Protein AF-A0A8J2Q399-F1 (afdb_monomer)

Nearest PDB structures (foldseek):
  3v4v-assembly2_D  TM=9.200E-01  e=7.175E-07  Homo sapiens
  4neh-assembly1_B  TM=8.770E-01  e=6.706E-07  Homo sapiens
  5e6u-assembly1_B  TM=8.979E-01  e=9.402E-07  Homo sapiens
  5e6s-assembly1_B  TM=8.731E-01  e=6.706E-07  Homo sapiens
  4nen-assembly1_B  TM=8.972E-01  e=4.157E-06  Homo sapiens

Sequence (86 aa):
KQSQDLAKKLKEVTSDVRFGFGSFVDKPVMPFASSAQIQMPTRDVVAPYSFKNHLKLTSDTVAFAREVQQAKNSSNLDEPEGSLDA

Foldseek 3Di:
DVLVVVLVVVVVVDVDAWDWDKDAFAPLDPPFADPCLQPDADPQEHRHDGMDGQGDTDPPSVSVVVSVVPDGHYHTDDDDGNVVSD

Solvent-accessible surface area (backbone atoms onl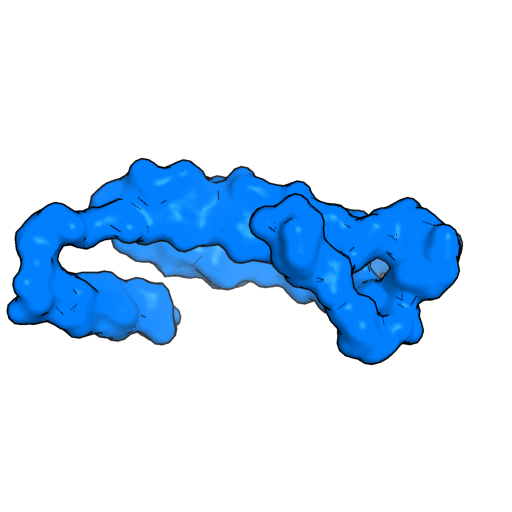y — not comparable to full-atom values): 5186 Å² total; per-residue (Å²): 112,70,60,58,55,52,54,54,56,49,54,76,77,38,89,86,61,65,50,61,42,68,53,64,42,18,52,75,40,77,84,42,24,51,71,60,47,64,75,56,51,54,101,72,34,48,48,43,39,38,61,46,80,79,36,71,76,32,71,55,63,64,60,51,43,48,54,64,68,66,59,69,52,63,66,61,68,56,90,79,63,42,62,86,78,89

Organism: NCBI:txid39272

InterPro domains:
  IPR002369 Integrin beta subunit, VWA domain [PF00362] (3-86)
  IPR015812 Integrin beta subunit [PTHR10082] (3-86)

Mean predicted aligned error: 6.9 Å

Secondary structure (DSSP, 8-state):
-HHHHHHHHHHTT-S---EEEEEE---SSTTTS-HHHHH---TTEEPP-SEEEEEEEES-HHHHHHHHHHPPEE--SSSS--GGG-

Structure (mmCIF, N/CA/C/O backbone):
data_AF-A0A8J2Q399-F1
#
_entry.id   AF-A0A8J2Q399-F1
#
loop_
_atom_site.group_PDB
_atom_site.id
_atom_site.type_symbol
_atom_site.label_atom_id
_atom_site.label_alt_id
_atom_site.label_comp_id
_atom_site.label_asym_id
_atom_site.label_entity_id
_atom_site.label_seq_id
_atom_site.pdbx_PDB_ins_code
_atom_site.Cartn_x
_atom_site.Cartn_y
_atom_site.Cartn_z
_atom_site.occupancy
_atom_site.B_iso_or_equiv
_atom_site.auth_seq_id
_atom_site.auth_comp_id
_atom_site.auth_asym_id
_atom_site.auth_atom_id
_atom_site.pdbx_PDB_model_num
ATOM 1 N N . LYS A 1 1 ? 2.975 1.823 12.427 1.00 61.00 1 LYS A N 1
ATOM 2 C CA . LYS A 1 1 ? 2.478 2.893 13.330 1.00 61.00 1 LYS A CA 1
ATOM 3 C C . LYS A 1 1 ? 1.214 3.546 12.759 1.00 61.00 1 LYS A C 1
ATOM 5 O O . LYS A 1 1 ? 0.153 3.300 13.304 1.00 61.00 1 LYS A O 1
ATOM 10 N N . GLN A 1 2 ? 1.281 4.214 11.599 1.00 76.94 2 GLN A N 1
ATOM 11 C CA . GLN A 1 2 ? 0.123 4.874 10.958 1.00 76.94 2 GLN A CA 1
ATOM 12 C C . GLN A 1 2 ? -1.101 3.959 10.725 1.00 76.94 2 GLN A C 1
ATOM 14 O O . GLN A 1 2 ? -2.227 4.367 10.994 1.00 76.94 2 GLN A O 1
ATOM 19 N N . SER A 1 3 ? -0.896 2.703 10.312 1.00 77.81 3 SER A N 1
ATOM 20 C CA . SER A 1 3 ? -1.976 1.724 10.082 1.00 77.81 3 SER A CA 1
ATOM 21 C C . SER A 1 3 ? -2.821 1.423 11.328 1.00 77.81 3 SER A C 1
ATOM 23 O O . SER A 1 3 ? -4.030 1.235 11.235 1.00 77.81 3 SER A O 1
ATOM 25 N N . GLN A 1 4 ? -2.191 1.393 12.506 1.00 79.81 4 GLN A N 1
ATOM 26 C CA . GLN A 1 4 ? -2.876 1.130 13.776 1.00 79.81 4 GLN A CA 1
ATOM 27 C C . GLN A 1 4 ? -3.634 2.367 14.267 1.00 79.81 4 GLN A C 1
ATOM 29 O O . GLN A 1 4 ? -4.749 2.242 14.771 1.00 79.81 4 GLN A O 1
ATOM 34 N N . ASP A 1 5 ? -3.063 3.556 14.063 1.00 85.50 5 ASP A N 1
ATOM 35 C CA . ASP A 1 5 ? -3.710 4.824 14.409 1.00 85.50 5 ASP A CA 1
ATOM 36 C C . ASP A 1 5 ? -4.973 5.056 13.561 1.00 85.50 5 ASP A C 1
ATOM 38 O O . ASP A 1 5 ? -6.007 5.465 14.091 1.00 85.50 5 ASP A O 1
ATOM 42 N N . LEU A 1 6 ? -4.925 4.722 12.264 1.00 85.19 6 LEU A N 1
ATOM 43 C CA . LEU A 1 6 ? -6.091 4.762 11.375 1.00 85.19 6 LEU A CA 1
ATOM 44 C C . LEU A 1 6 ? -7.195 3.812 11.854 1.00 85.19 6 LEU A C 1
ATOM 46 O O . LEU A 1 6 ? -8.357 4.207 11.952 1.00 85.19 6 LEU A O 1
ATOM 50 N N . ALA A 1 7 ? -6.827 2.577 12.207 1.00 83.69 7 ALA A N 1
ATOM 51 C CA . ALA A 1 7 ? -7.773 1.598 12.723 1.00 83.69 7 ALA A CA 1
ATOM 52 C C . ALA A 1 7 ? -8.439 2.036 14.025 1.00 83.69 7 ALA A C 1
ATOM 54 O O . ALA A 1 7 ? -9.638 1.825 14.201 1.00 83.69 7 ALA A O 1
ATOM 55 N N . LYS A 1 8 ? -7.683 2.676 14.918 1.00 86.25 8 LYS A N 1
ATOM 56 C CA . LYS A 1 8 ? -8.224 3.222 16.160 1.00 86.25 8 LYS A CA 1
ATOM 57 C C . LYS A 1 8 ? -9.234 4.341 15.888 1.00 86.25 8 LYS A C 1
ATOM 59 O O . LYS A 1 8 ? -10.341 4.268 16.404 1.00 86.25 8 LYS A O 1
ATOM 64 N N . LYS A 1 9 ? -8.890 5.311 15.033 1.00 89.94 9 LYS A N 1
ATOM 65 C CA . LYS A 1 9 ? -9.782 6.434 14.696 1.00 89.94 9 LYS A CA 1
ATOM 66 C C . LYS A 1 9 ? -11.070 5.993 14.003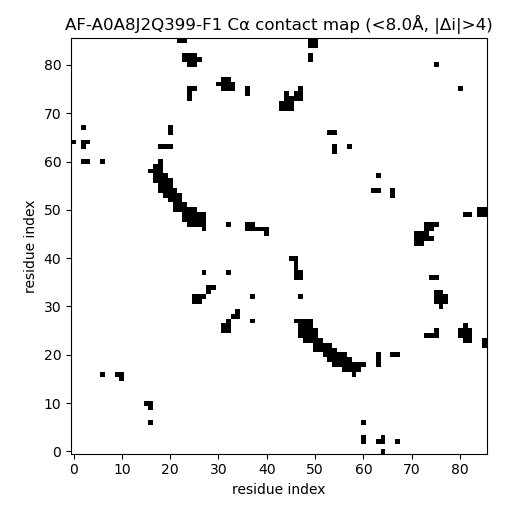 1.00 89.94 9 LYS A C 1
ATOM 68 O O . LYS A 1 9 ? -12.137 6.499 14.316 1.00 89.94 9 LYS A O 1
ATOM 73 N N . LEU A 1 10 ? -11.000 5.035 13.079 1.00 88.31 10 LEU A N 1
ATOM 74 C CA . LEU A 1 10 ? -12.199 4.565 12.375 1.00 88.31 10 LEU A CA 1
ATOM 75 C C . LEU A 1 10 ? -13.167 3.814 13.301 1.00 88.31 10 LEU A C 1
ATOM 77 O O . LEU A 1 10 ? -14.379 3.930 13.130 1.00 88.31 10 LEU A O 1
ATOM 81 N N . LYS A 1 11 ? -12.648 3.123 14.325 1.00 86.62 11 LYS A N 1
ATOM 82 C CA . LYS A 1 11 ? -13.470 2.468 15.357 1.00 86.62 11 LYS A CA 1
ATOM 83 C C . LYS A 1 11 ? -14.212 3.445 16.271 1.00 86.62 11 LYS A C 1
ATOM 85 O O . LYS A 1 11 ? -15.175 3.047 16.914 1.00 86.62 11 LYS A O 1
ATOM 90 N N . GLU A 1 12 ? -13.787 4.706 16.328 1.00 92.00 12 GLU A N 1
ATOM 91 C CA . GLU A 1 12 ? -14.519 5.766 17.036 1.00 92.00 12 GLU A CA 1
ATOM 92 C C . GLU A 1 12 ? -15.754 6.234 16.239 1.00 92.00 12 GLU A C 1
ATOM 94 O O . GLU A 1 12 ? -16.665 6.817 16.819 1.00 92.00 12 GLU A O 1
ATOM 99 N N . VAL A 1 13 ? -15.812 5.951 14.928 1.00 92.31 13 VAL A N 1
ATOM 100 C CA . VAL A 1 13 ? -16.905 6.360 14.024 1.00 92.31 13 VAL A CA 1
ATOM 101 C C . VAL A 1 13 ? -17.875 5.210 13.729 1.00 92.31 13 VAL A C 1
ATOM 103 O O . VAL A 1 13 ? -19.081 5.430 13.650 1.00 92.31 13 VAL A O 1
ATOM 106 N N . THR A 1 14 ? -17.375 3.982 13.556 1.00 90.31 14 THR A N 1
ATOM 107 C CA . THR A 1 14 ? -18.196 2.800 13.237 1.00 90.31 14 THR A CA 1
ATOM 108 C C . THR A 1 14 ? -17.620 1.522 13.851 1.00 90.31 14 THR A C 1
ATOM 110 O O . THR A 1 14 ? -16.412 1.389 14.037 1.00 90.31 14 THR A O 1
ATOM 113 N N . SER A 1 15 ? -18.490 0.554 14.146 1.00 87.12 15 SER A N 1
ATOM 114 C CA . SER A 1 15 ? -18.111 -0.772 14.645 1.00 87.12 15 SER A CA 1
ATOM 115 C C . SER A 1 15 ? -17.781 -1.785 13.538 1.00 87.12 15 SER A C 1
ATOM 117 O O . SER A 1 15 ? -17.074 -2.753 13.818 1.00 87.12 15 SER A O 1
ATOM 119 N N . ASP A 1 16 ? -18.231 -1.569 12.294 1.00 89.44 16 ASP A N 1
ATOM 120 C CA . ASP A 1 16 ? -17.850 -2.389 11.129 1.00 89.44 16 ASP A CA 1
ATOM 121 C C . ASP A 1 16 ? -16.734 -1.688 10.351 1.00 89.44 16 ASP A C 1
ATOM 123 O O . ASP A 1 16 ? -16.977 -0.839 9.492 1.00 89.44 16 ASP A O 1
ATOM 127 N N . VAL A 1 17 ? -15.491 -2.031 10.691 1.00 89.50 17 VAL A N 1
ATOM 128 C CA . VAL A 1 17 ? -14.294 -1.535 10.009 1.00 89.50 17 VAL A CA 1
ATOM 129 C C . VAL A 1 17 ? -13.559 -2.709 9.380 1.00 89.50 17 VAL A C 1
ATOM 131 O O . VAL A 1 17 ? -13.175 -3.661 10.064 1.00 89.50 17 VAL A O 1
ATOM 134 N N . ARG A 1 18 ? -13.312 -2.606 8.073 1.00 93.12 18 ARG A N 1
ATOM 135 C CA . ARG A 1 18 ? -12.517 -3.565 7.305 1.00 93.12 18 ARG A CA 1
ATOM 136 C C . ARG A 1 18 ? -11.431 -2.833 6.528 1.00 93.12 18 ARG A C 1
ATOM 138 O O . ARG A 1 18 ? -11.694 -1.809 5.906 1.00 93.12 18 ARG A O 1
ATOM 145 N N . PHE A 1 19 ? -10.223 -3.377 6.560 1.00 92.38 19 PHE A N 1
ATOM 146 C CA . PHE A 1 19 ? -9.047 -2.857 5.874 1.00 92.38 19 PHE A CA 1
ATOM 147 C C . PHE A 1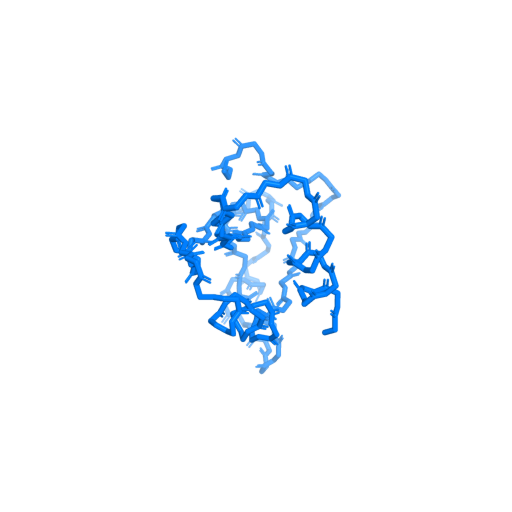 19 ? -8.656 -3.774 4.728 1.00 92.38 19 PHE A C 1
ATOM 149 O O . PHE A 1 19 ? -8.649 -4.993 4.877 1.00 92.38 19 PHE A O 1
ATOM 156 N N . GLY A 1 20 ? -8.313 -3.175 3.595 1.00 93.88 20 GLY A N 1
ATOM 157 C CA . GLY A 1 20 ? -7.664 -3.838 2.472 1.00 93.88 20 GLY A CA 1
ATOM 158 C C . GLY A 1 20 ? -6.371 -3.106 2.146 1.00 93.88 20 GLY A C 1
ATOM 159 O O . GLY A 1 20 ? -6.189 -1.954 2.545 1.00 93.88 20 GLY A O 1
ATOM 160 N N . PHE A 1 21 ? -5.466 -3.775 1.443 1.00 94.56 21 PHE A N 1
ATOM 161 C CA . PHE A 1 21 ? -4.211 -3.174 1.016 1.00 94.56 21 PHE A CA 1
ATOM 162 C C . PHE A 1 21 ? -3.872 -3.613 -0.403 1.00 94.56 21 PHE A C 1
ATOM 164 O O . PHE A 1 21 ? -3.789 -4.805 -0.701 1.00 94.56 21 PHE A O 1
ATOM 171 N N . GLY A 1 22 ? -3.665 -2.627 -1.267 1.00 93.12 22 GLY A N 1
ATOM 172 C CA . GLY A 1 22 ? -3.170 -2.803 -2.619 1.00 93.12 22 GLY A CA 1
ATOM 173 C C . GLY A 1 22 ? -2.125 -1.740 -2.922 1.00 93.12 22 GLY A C 1
ATOM 174 O O . GLY A 1 22 ? -2.084 -0.697 -2.268 1.00 93.12 22 GLY A O 1
ATOM 175 N N . SER A 1 23 ? -1.267 -2.022 -3.891 1.00 90.38 23 SER A N 1
ATOM 176 C CA . SER A 1 23 ? -0.292 -1.061 -4.396 1.00 90.38 23 SER A CA 1
ATOM 177 C C . SER A 1 23 ? -0.224 -1.123 -5.915 1.00 90.38 23 SER A C 1
ATOM 179 O O . SER A 1 23 ? -0.598 -2.127 -6.528 1.00 90.38 23 SER A O 1
ATOM 181 N N . PHE A 1 24 ? 0.277 -0.050 -6.506 1.00 89.00 24 PHE A N 1
ATOM 182 C CA . PHE A 1 24 ? 0.475 0.115 -7.939 1.00 89.00 24 PHE A CA 1
ATOM 183 C C . PHE A 1 24 ? 1.778 0.879 -8.179 1.00 89.00 24 PHE A C 1
ATOM 185 O O . PHE A 1 24 ? 2.348 1.439 -7.240 1.00 89.00 24 PHE A O 1
ATOM 192 N N . VAL A 1 25 ? 2.273 0.833 -9.414 1.00 84.12 25 VAL A N 1
ATOM 193 C CA . VAL A 1 25 ? 3.455 1.581 -9.858 1.00 84.12 25 VAL A CA 1
ATOM 194 C C . VAL A 1 25 ? 3.170 2.113 -11.261 1.00 84.12 25 VAL A C 1
ATOM 196 O O . VAL A 1 25 ? 2.652 3.209 -11.414 1.00 84.12 25 VAL A O 1
ATOM 199 N N . ASP A 1 26 ? 3.432 1.296 -12.281 1.00 82.38 26 ASP A N 1
ATOM 200 C CA . ASP A 1 26 ? 3.078 1.553 -13.672 1.00 82.38 26 ASP A CA 1
ATOM 201 C C . ASP A 1 26 ? 3.168 0.253 -14.485 1.00 82.38 26 ASP A C 1
ATOM 203 O O . ASP A 1 26 ? 3.596 -0.801 -13.990 1.00 82.38 26 ASP A O 1
ATOM 207 N N . LYS A 1 27 ? 2.775 0.306 -15.755 1.00 83.31 27 LYS A N 1
ATOM 208 C CA . LYS A 1 27 ? 2.874 -0.812 -16.687 1.00 83.31 27 LYS A CA 1
ATOM 209 C C . LYS A 1 27 ? 4.344 -1.215 -16.855 1.00 83.31 27 LYS A C 1
ATOM 211 O O . LYS A 1 27 ? 5.183 -0.369 -17.157 1.00 83.31 27 LYS A O 1
ATOM 216 N N . PRO A 1 28 ? 4.683 -2.513 -16.744 1.00 82.88 28 PRO A N 1
ATOM 217 C CA . PRO A 1 28 ? 6.055 -3.000 -16.895 1.00 82.88 28 PRO A CA 1
ATOM 218 C C . PRO A 1 28 ? 6.466 -3.102 -18.372 1.00 82.88 28 PRO A C 1
ATOM 220 O O . PRO A 1 28 ? 6.922 -4.145 -18.838 1.00 82.88 28 PRO A O 1
ATOM 223 N N . VAL A 1 29 ? 6.250 -2.034 -19.135 1.00 82.94 29 VAL A N 1
ATOM 224 C CA . VAL A 1 29 ? 6.559 -1.940 -20.561 1.00 82.94 29 VAL A CA 1
ATOM 225 C C . VAL A 1 29 ? 7.093 -0.549 -20.877 1.00 82.94 29 VAL A C 1
ATOM 227 O O . VAL A 1 29 ? 6.751 0.430 -20.217 1.00 82.94 29 VAL A O 1
ATOM 230 N N . MET A 1 30 ? 7.905 -0.451 -21.924 1.00 82.12 30 MET A N 1
ATOM 231 C CA . MET A 1 30 ? 8.297 0.846 -22.476 1.00 82.12 30 MET A CA 1
ATOM 232 C C . MET A 1 30 ? 7.051 1.618 -22.957 1.00 82.12 30 MET A C 1
ATOM 234 O O . MET A 1 30 ? 6.159 0.992 -23.538 1.00 82.12 30 MET A O 1
ATOM 238 N N . PRO A 1 31 ? 6.989 2.954 -22.786 1.00 84.62 31 PRO A N 1
ATOM 239 C CA . PRO A 1 31 ? 8.011 3.846 -22.215 1.00 84.62 31 PRO A CA 1
ATOM 240 C C . PRO A 1 31 ? 7.934 4.049 -20.684 1.00 84.62 31 PRO A C 1
ATOM 242 O O . PRO A 1 31 ? 8.768 4.770 -20.150 1.00 84.62 31 PRO A O 1
ATOM 245 N N . PHE A 1 32 ? 6.982 3.418 -19.992 1.00 79.94 32 PHE A N 1
ATOM 246 C CA . PHE A 1 32 ? 6.691 3.628 -18.560 1.00 79.94 32 PHE A CA 1
ATOM 247 C C . PHE A 1 32 ? 7.710 2.950 -17.620 1.00 79.94 32 PHE A C 1
ATOM 249 O O . PHE A 1 32 ? 7.953 3.373 -16.490 1.00 79.94 32 PHE A O 1
ATOM 256 N N . ALA A 1 33 ? 8.356 1.883 -18.098 1.00 80.81 33 ALA A N 1
ATOM 257 C CA . ALA A 1 33 ? 9.416 1.176 -17.388 1.00 80.81 33 ALA A CA 1
ATOM 258 C C . ALA A 1 33 ? 10.581 0.827 -18.322 1.00 80.81 33 ALA A C 1
ATOM 260 O O . ALA A 1 33 ? 10.383 0.331 -19.435 1.00 80.81 33 ALA A O 1
ATOM 261 N N . SER A 1 34 ? 11.813 1.023 -17.847 1.00 81.69 34 SER A N 1
ATOM 262 C CA . SER A 1 34 ? 13.015 0.619 -18.583 1.00 81.69 34 SER A CA 1
ATOM 263 C C . SER A 1 34 ? 13.254 -0.895 -18.518 1.00 81.69 34 SER A C 1
ATOM 265 O O . SER A 1 34 ? 12.928 -1.564 -17.534 1.00 81.69 34 SER A O 1
ATOM 267 N N . SER A 1 35 ? 13.917 -1.449 -19.538 1.00 79.31 35 SER A N 1
ATOM 268 C CA . SER A 1 35 ? 14.336 -2.860 -19.547 1.00 79.31 35 SER A CA 1
ATOM 269 C C . SER A 1 35 ? 15.227 -3.222 -18.352 1.00 79.31 35 SER A C 1
ATOM 271 O O . SER A 1 35 ? 15.125 -4.333 -17.836 1.00 79.31 35 SER A O 1
ATOM 273 N N . ALA A 1 36 ? 16.042 -2.279 -17.866 1.00 78.19 36 ALA A N 1
ATOM 274 C CA . ALA A 1 36 ? 16.871 -2.451 -16.676 1.00 78.19 36 ALA A CA 1
ATOM 275 C C . ALA A 1 36 ? 16.030 -2.596 -15.393 1.00 78.19 36 ALA A C 1
ATOM 277 O O . ALA A 1 36 ? 16.285 -3.504 -14.603 1.00 78.19 36 ALA A O 1
ATOM 278 N N . GLN A 1 37 ? 14.993 -1.766 -15.215 1.00 73.62 37 GLN A N 1
ATOM 279 C CA . GLN A 1 37 ? 14.059 -1.854 -14.078 1.00 73.62 37 GLN A CA 1
ATOM 280 C C . GLN A 1 37 ? 13.239 -3.153 -14.095 1.00 73.62 37 GLN A C 1
ATOM 282 O O . GLN A 1 37 ? 12.884 -3.674 -13.040 1.00 73.62 37 GLN A O 1
ATOM 287 N N . ILE A 1 38 ? 12.957 -3.695 -15.284 1.00 75.94 38 ILE A N 1
ATOM 288 C CA . ILE A 1 38 ? 12.235 -4.964 -15.446 1.00 75.94 38 ILE A CA 1
ATOM 289 C C . ILE A 1 38 ? 13.146 -6.167 -15.144 1.00 75.94 38 ILE A C 1
ATOM 291 O O . ILE A 1 38 ? 12.717 -7.112 -14.486 1.00 75.94 38 ILE A O 1
ATOM 295 N N . GLN A 1 39 ? 14.393 -6.155 -15.628 1.00 74.19 39 GLN A N 1
ATOM 296 C CA . GLN A 1 39 ? 15.284 -7.324 -15.594 1.00 74.19 39 GLN A CA 1
ATOM 297 C C . GLN A 1 39 ? 16.189 -7.395 -14.359 1.00 74.19 39 GLN A C 1
ATOM 299 O O . GLN A 1 39 ? 16.642 -8.484 -14.010 1.00 74.19 39 GLN A O 1
ATOM 304 N N . MET A 1 40 ? 16.469 -6.272 -13.690 1.00 65.06 40 MET A N 1
ATOM 305 C CA . MET A 1 40 ? 17.399 -6.222 -12.556 1.00 65.06 40 MET A CA 1
ATOM 306 C C . MET A 1 40 ? 16.803 -5.489 -11.348 1.00 65.06 40 MET A C 1
ATOM 308 O O . MET A 1 40 ? 17.303 -4.429 -10.961 1.00 65.06 40 MET A O 1
ATOM 312 N N . PRO A 1 41 ? 15.765 -6.049 -10.700 1.00 61.97 41 PRO A N 1
ATOM 313 C CA . PRO A 1 41 ? 15.385 -5.585 -9.373 1.00 61.97 41 PRO A CA 1
ATOM 314 C C . PRO A 1 41 ? 16.587 -5.750 -8.426 1.00 61.97 41 PRO A C 1
ATOM 316 O O . PRO A 1 41 ? 17.118 -6.851 -8.257 1.00 61.97 41 PRO A O 1
ATOM 319 N N . THR A 1 42 ? 17.063 -4.656 -7.824 1.00 64.75 42 THR A N 1
ATOM 320 C CA . THR A 1 42 ? 18.035 -4.729 -6.720 1.00 64.75 42 THR A CA 1
ATOM 321 C C . THR A 1 42 ? 17.378 -5.426 -5.518 1.00 64.75 42 THR A C 1
ATOM 323 O O . THR A 1 42 ? 16.163 -5.609 -5.488 1.00 64.75 42 THR A O 1
ATOM 326 N N . ARG A 1 43 ? 18.146 -5.855 -4.502 1.00 65.44 43 ARG A N 1
ATOM 327 C CA . ARG A 1 43 ? 17.601 -6.655 -3.374 1.00 65.44 43 ARG A CA 1
ATOM 328 C C . ARG A 1 43 ? 16.371 -6.028 -2.688 1.00 65.44 43 ARG A C 1
ATOM 330 O O . ARG A 1 43 ? 15.506 -6.767 -2.206 1.00 65.44 43 ARG A O 1
ATOM 337 N N . ASP A 1 44 ? 16.278 -4.701 -2.716 1.00 69.25 44 ASP A N 1
ATOM 338 C CA . ASP A 1 44 ? 15.272 -3.920 -1.994 1.00 69.25 44 ASP A CA 1
ATOM 339 C C . ASP A 1 44 ? 14.253 -3.214 -2.905 1.00 69.25 44 ASP A C 1
ATOM 341 O O . ASP A 1 44 ? 13.357 -2.536 -2.403 1.00 69.25 44 ASP A O 1
ATOM 345 N N . VAL A 1 45 ? 14.342 -3.399 -4.228 1.00 73.62 45 VAL A N 1
ATOM 346 C CA . VAL A 1 45 ? 13.440 -2.778 -5.210 1.00 73.62 45 VAL A CA 1
ATOM 347 C C . VAL A 1 45 ? 12.777 -3.864 -6.040 1.00 73.62 45 VAL A C 1
ATOM 349 O O . VAL A 1 45 ? 13.445 -4.753 -6.556 1.00 73.62 45 VAL A O 1
ATOM 352 N N . VAL A 1 46 ? 11.454 -3.817 -6.172 1.00 81.94 46 VAL A N 1
ATOM 353 C CA . VAL A 1 46 ? 10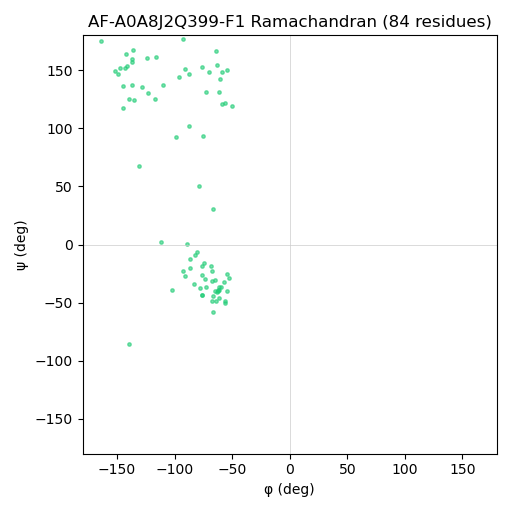.728 -4.739 -7.057 1.00 81.94 46 VAL A CA 1
ATOM 354 C C . VAL A 1 46 ? 10.578 -4.141 -8.451 1.00 81.94 46 VAL A C 1
ATOM 356 O O . VAL A 1 46 ? 10.518 -2.924 -8.601 1.00 81.94 46 VAL A O 1
ATOM 359 N N . ALA A 1 47 ? 10.511 -5.001 -9.471 1.00 82.94 47 ALA A N 1
ATOM 360 C CA . ALA A 1 47 ? 10.187 -4.563 -10.825 1.00 82.94 47 ALA A CA 1
ATOM 361 C C . ALA A 1 47 ? 8.805 -3.876 -10.848 1.00 82.94 47 ALA A C 1
ATOM 363 O O . ALA A 1 47 ? 7.934 -4.291 -10.068 1.00 82.94 47 ALA A O 1
ATOM 364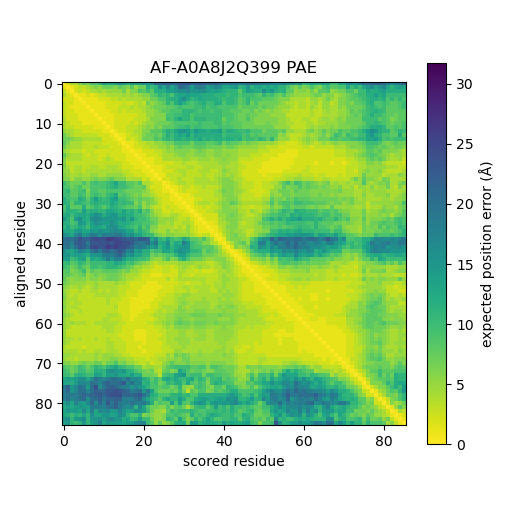 N N . PRO A 1 48 ? 8.580 -2.891 -11.739 1.00 84.38 48 PRO A N 1
ATOM 365 C CA . PRO A 1 48 ? 7.294 -2.214 -11.880 1.00 84.38 48 PRO A CA 1
ATOM 366 C C . PRO A 1 48 ? 6.150 -3.197 -12.121 1.00 84.38 48 PRO A C 1
ATOM 368 O O . PRO A 1 48 ? 6.328 -4.276 -12.688 1.00 84.38 48 PRO A O 1
ATOM 371 N N . TYR A 1 49 ? 4.961 -2.832 -11.670 1.00 86.06 49 TYR A N 1
ATOM 372 C CA . TYR A 1 49 ? 3.738 -3.586 -11.901 1.00 86.06 49 TYR A CA 1
ATOM 373 C C . TYR A 1 49 ? 2.557 -2.626 -11.893 1.00 86.06 49 TYR A C 1
ATOM 375 O O . TYR A 1 49 ? 2.565 -1.632 -11.170 1.00 86.06 49 TYR A O 1
ATOM 383 N N . SER A 1 50 ? 1.531 -2.971 -12.669 1.00 86.06 50 SER A N 1
ATOM 384 C CA . SER A 1 50 ? 0.309 -2.175 -12.749 1.00 86.06 50 SER A CA 1
ATOM 385 C C . SER A 1 50 ? -0.438 -2.205 -11.411 1.00 86.06 50 SER A C 1
ATOM 387 O O . SER A 1 50 ? -0.557 -1.169 -10.778 1.00 86.06 50 SER A O 1
ATOM 389 N N . PHE A 1 51 ? -0.821 -3.380 -10.898 1.00 89.88 51 PHE A N 1
ATOM 390 C CA . PHE A 1 51 ? -1.501 -3.491 -9.602 1.00 89.88 51 PHE A CA 1
ATOM 391 C C . PHE A 1 51 ? -1.190 -4.808 -8.881 1.00 89.88 51 PHE A C 1
ATOM 393 O O . PHE A 1 51 ? -1.013 -5.856 -9.510 1.00 89.88 51 PHE A O 1
ATOM 400 N N . LYS A 1 52 ? -1.143 -4.766 -7.545 1.00 89.88 52 LYS A N 1
ATOM 401 C CA . LYS A 1 52 ? -1.102 -5.942 -6.667 1.00 89.88 52 LYS A CA 1
ATOM 402 C C . LYS A 1 52 ? -2.067 -5.766 -5.500 1.00 89.88 52 LYS A C 1
ATOM 404 O O . LYS A 1 52 ? -1.936 -4.832 -4.714 1.00 89.88 52 LYS A O 1
ATOM 409 N N . ASN A 1 53 ? -2.978 -6.726 -5.349 1.00 93.81 53 ASN A N 1
ATOM 410 C CA . ASN A 1 53 ? -3.822 -6.861 -4.166 1.00 93.81 53 ASN A CA 1
ATOM 411 C C . ASN A 1 53 ? -3.099 -7.708 -3.109 1.00 93.81 53 ASN A C 1
ATOM 413 O O . ASN A 1 53 ? -3.054 -8.933 -3.227 1.00 93.81 53 ASN A O 1
ATOM 417 N N . HIS A 1 54 ? -2.539 -7.059 -2.090 1.00 93.81 54 HIS A N 1
ATOM 418 C CA . HIS A 1 54 ? -1.815 -7.726 -1.001 1.00 93.81 54 HIS A CA 1
ATOM 419 C C . HIS A 1 54 ? -2.760 -8.255 0.077 1.00 93.81 54 HIS A C 1
ATOM 421 O O . HIS A 1 54 ? -2.511 -9.305 0.663 1.00 93.81 54 HIS A O 1
ATOM 427 N N . LEU A 1 55 ? -3.865 -7.547 0.330 1.00 95.38 55 LEU A N 1
ATOM 428 C CA . LEU A 1 55 ? -4.815 -7.895 1.379 1.00 95.38 55 LEU A CA 1
ATOM 429 C C . LEU A 1 55 ? -6.249 -7.572 0.964 1.00 95.38 55 LEU A C 1
ATOM 431 O O . LEU A 1 55 ? -6.629 -6.409 0.814 1.00 95.38 55 LEU A O 1
ATOM 435 N N . LYS A 1 56 ? -7.078 -8.617 0.874 1.00 96.06 56 LYS A N 1
ATOM 436 C CA . LYS A 1 56 ? -8.536 -8.471 0.769 1.00 96.06 56 LYS A CA 1
ATOM 437 C C . LYS A 1 56 ? -9.097 -7.813 2.032 1.00 96.06 56 LYS A C 1
ATOM 439 O O . LYS A 1 56 ? -8.530 -7.972 3.108 1.00 96.06 56 LYS A O 1
ATOM 444 N N . LEU A 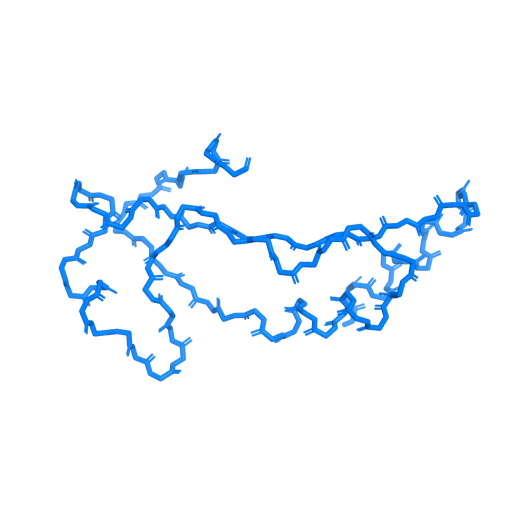1 57 ? -10.252 -7.154 1.907 1.00 95.50 57 LEU A N 1
ATOM 445 C CA . LEU A 1 57 ? -10.943 -6.526 3.036 1.00 95.50 57 LEU A CA 1
ATOM 446 C C . LEU A 1 57 ? -11.092 -7.495 4.219 1.00 95.50 57 LEU A C 1
ATOM 448 O O . LEU A 1 57 ? -11.742 -8.533 4.106 1.00 95.50 57 LEU A O 1
ATOM 452 N N . THR A 1 58 ? -10.505 -7.128 5.354 1.00 93.31 58 THR A N 1
ATOM 453 C CA . THR A 1 58 ? -10.490 -7.921 6.586 1.00 93.31 58 THR A CA 1
ATOM 454 C C . THR A 1 58 ? -10.607 -7.024 7.815 1.00 93.31 58 THR A C 1
ATOM 456 O O . THR A 1 58 ? -10.187 -5.869 7.798 1.00 93.31 58 THR A O 1
ATOM 459 N N . SER A 1 59 ? -11.165 -7.543 8.906 1.00 91.62 59 SER A N 1
ATOM 460 C CA . SER A 1 59 ? -11.148 -6.876 10.215 1.00 91.62 59 SER A CA 1
ATOM 461 C C . SER A 1 59 ? -9.823 -7.071 10.968 1.00 91.62 59 SER A C 1
ATOM 463 O O . SER A 1 59 ? -9.606 -6.446 12.010 1.00 91.62 59 SER A O 1
ATOM 465 N N . ASP A 1 60 ? -8.918 -7.908 10.446 1.00 92.25 60 ASP A N 1
ATOM 466 C CA . ASP A 1 60 ? -7.598 -8.150 11.026 1.00 92.25 60 ASP A CA 1
ATOM 467 C C . ASP A 1 60 ? -6.644 -6.971 10.765 1.00 92.25 60 ASP A C 1
ATOM 469 O O . ASP A 1 60 ? -5.948 -6.874 9.750 1.00 92.25 60 ASP A O 1
ATOM 473 N N . THR A 1 61 ? -6.593 -6.058 11.733 1.00 88.50 61 THR A N 1
ATOM 474 C CA . THR A 1 61 ? -5.716 -4.880 11.702 1.00 88.50 61 THR A CA 1
ATOM 475 C C . THR A 1 61 ? -4.231 -5.228 11.799 1.00 88.50 61 THR A C 1
ATOM 477 O O . THR A 1 61 ? -3.390 -4.420 11.403 1.00 88.50 61 THR A O 1
ATOM 480 N N . VAL A 1 62 ? -3.890 -6.399 12.348 1.00 90.81 62 VAL A N 1
ATOM 481 C CA . VAL A 1 62 ? -2.500 -6.855 12.464 1.00 90.81 62 VAL A CA 1
ATOM 482 C C . VAL A 1 62 ? -2.014 -7.338 11.104 1.00 90.81 62 VAL A C 1
ATOM 484 O O . VAL A 1 62 ? -0.928 -6.939 10.685 1.00 90.81 62 VAL A O 1
ATOM 487 N N . ALA A 1 63 ? -2.839 -8.105 10.384 1.00 91.56 63 ALA A N 1
ATOM 488 C CA . ALA A 1 63 ? -2.568 -8.471 8.998 1.00 91.56 63 ALA A CA 1
ATOM 489 C C . ALA A 1 63 ? -2.371 -7.220 8.132 1.00 91.56 63 ALA A C 1
ATOM 491 O O . ALA A 1 63 ? -1.346 -7.099 7.471 1.00 91.56 63 ALA A O 1
ATOM 492 N N . PHE A 1 64 ? -3.271 -6.234 8.223 1.00 91.69 64 PHE A N 1
ATOM 493 C CA . PHE A 1 64 ? -3.122 -4.966 7.500 1.00 91.69 64 PHE A CA 1
ATOM 494 C C . PHE A 1 64 ? -1.802 -4.247 7.804 1.00 91.69 64 PHE A C 1
ATOM 496 O O . PHE A 1 64 ? -1.071 -3.879 6.887 1.00 91.69 64 PHE A O 1
ATOM 503 N N . ALA A 1 65 ? -1.458 -4.075 9.084 1.00 90.12 65 ALA A N 1
ATOM 504 C CA . ALA A 1 65 ? -0.209 -3.420 9.465 1.00 90.12 65 ALA A CA 1
ATOM 505 C C . ALA A 1 65 ? 1.029 -4.181 8.960 1.00 90.12 65 ALA A C 1
ATOM 507 O O . ALA A 1 65 ? 2.005 -3.546 8.561 1.00 90.12 65 ALA A O 1
ATOM 508 N N . ARG A 1 66 ? 0.982 -5.518 8.957 1.00 92.56 66 ARG A N 1
ATOM 509 C CA . ARG A 1 66 ? 2.063 -6.369 8.453 1.00 92.56 66 ARG A CA 1
ATOM 510 C C . ARG A 1 66 ? 2.239 -6.230 6.943 1.00 92.56 66 ARG A C 1
ATOM 512 O O . ARG A 1 66 ? 3.364 -6.008 6.512 1.00 92.56 66 ARG A O 1
ATOM 519 N N . GLU A 1 67 ? 1.164 -6.316 6.160 1.00 92.12 67 GLU A N 1
ATOM 520 C CA . GLU A 1 67 ? 1.252 -6.198 4.695 1.00 92.12 67 GLU A CA 1
ATOM 521 C C . GLU A 1 67 ? 1.768 -4.810 4.276 1.00 92.12 67 GLU A C 1
ATOM 523 O O . GLU A 1 67 ? 2.643 -4.706 3.421 1.00 92.12 67 GLU A O 1
ATOM 528 N N . VAL A 1 68 ? 1.330 -3.741 4.957 1.00 88.94 68 VAL A N 1
ATOM 529 C CA . VAL A 1 68 ? 1.849 -2.378 4.730 1.00 88.94 68 VAL A CA 1
ATOM 530 C C . VAL A 1 68 ? 3.344 -2.274 5.055 1.00 88.94 68 VAL A C 1
ATOM 532 O O . VAL A 1 68 ? 4.079 -1.595 4.347 1.00 88.94 68 VAL A O 1
ATOM 535 N N . GLN A 1 69 ? 3.816 -2.933 6.118 1.00 88.81 69 GLN A N 1
ATOM 536 C CA . GLN A 1 69 ? 5.235 -2.920 6.500 1.00 88.81 69 GLN A CA 1
ATOM 537 C C . GLN A 1 69 ? 6.126 -3.758 5.578 1.00 88.81 69 GLN A C 1
ATOM 539 O O . GLN A 1 69 ? 7.310 -3.460 5.448 1.00 88.81 69 GLN A O 1
ATOM 544 N N . GLN A 1 70 ? 5.583 -4.823 4.988 1.00 88.94 70 GLN A N 1
ATOM 545 C CA . GLN A 1 70 ? 6.316 -5.720 4.093 1.00 88.94 70 GLN A CA 1
ATOM 546 C C . GLN A 1 70 ? 6.317 -5.243 2.637 1.00 88.94 70 GLN A C 1
ATOM 548 O O . GLN A 1 70 ? 7.093 -5.762 1.830 1.00 88.94 70 GLN A O 1
ATOM 553 N N . ALA A 1 71 ? 5.473 -4.265 2.298 1.00 85.06 71 ALA A N 1
ATOM 554 C CA . ALA A 1 71 ? 5.430 -3.664 0.976 1.00 85.06 71 ALA A CA 1
ATOM 555 C C . ALA A 1 71 ? 6.810 -3.108 0.593 1.00 85.06 71 ALA A C 1
ATOM 557 O O . ALA A 1 71 ? 7.380 -2.266 1.287 1.00 85.06 71 ALA A O 1
ATOM 558 N N . LYS A 1 72 ? 7.354 -3.605 -0.520 1.00 80.19 72 LYS A N 1
ATOM 559 C CA . LYS A 1 72 ? 8.638 -3.152 -1.059 1.00 80.19 72 LYS A CA 1
ATOM 560 C C . LYS A 1 72 ? 8.441 -1.960 -1.983 1.00 80.19 72 LYS A C 1
ATOM 562 O O . LYS A 1 72 ? 7.465 -1.907 -2.732 1.00 80.19 72 LYS A O 1
ATOM 567 N N . ASN A 1 73 ? 9.422 -1.066 -1.982 1.00 77.00 73 ASN A N 1
ATOM 568 C CA . ASN A 1 73 ? 9.445 0.075 -2.884 1.00 77.00 73 ASN A CA 1
ATOM 569 C C . ASN A 1 73 ? 9.703 -0.379 -4.330 1.00 77.00 73 ASN A C 1
ATOM 571 O O . ASN A 1 73 ? 10.395 -1.367 -4.588 1.00 77.00 73 ASN A O 1
ATOM 575 N N . SER A 1 74 ? 9.137 0.365 -5.272 1.00 70.50 74 SER A N 1
ATOM 576 C CA . SER A 1 74 ? 9.317 0.212 -6.716 1.00 70.50 74 SER A CA 1
ATOM 577 C C . SER A 1 74 ? 9.506 1.600 -7.327 1.00 70.50 74 SER A C 1
ATOM 579 O O . SER A 1 74 ? 9.263 2.599 -6.656 1.00 70.50 74 SER A O 1
ATOM 581 N N . SER A 1 75 ? 9.939 1.675 -8.582 1.00 68.62 75 SER A N 1
ATOM 582 C CA . SER A 1 75 ? 10.118 2.939 -9.306 1.00 68.62 75 SER A CA 1
ATOM 583 C C . SER A 1 75 ? 9.767 2.748 -10.781 1.00 68.62 75 SER A C 1
A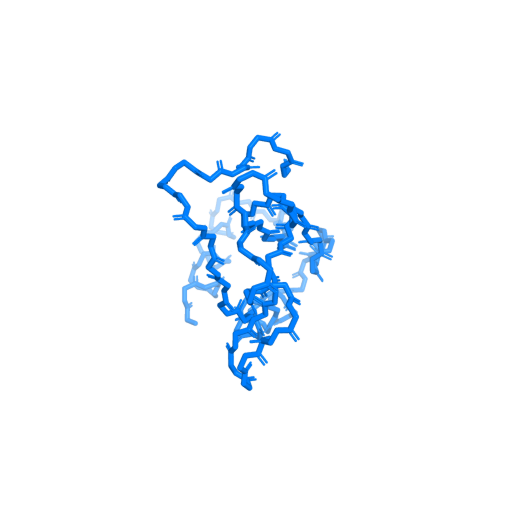TOM 585 O O . SER A 1 75 ? 10.160 1.738 -11.361 1.00 68.62 75 SER A O 1
ATOM 587 N N . ASN A 1 76 ? 9.033 3.695 -11.367 1.00 62.84 76 ASN A N 1
ATOM 588 C CA . ASN A 1 76 ? 8.806 3.840 -12.811 1.00 62.84 76 ASN A CA 1
ATOM 589 C C . ASN A 1 76 ? 9.849 4.794 -13.438 1.00 62.84 76 ASN A C 1
ATOM 591 O O . ASN A 1 76 ? 10.762 5.260 -12.749 1.00 62.84 76 ASN A O 1
ATOM 595 N N . LEU A 1 77 ? 9.807 4.974 -14.763 1.00 62.25 77 LEU A N 1
ATOM 596 C CA . LEU A 1 77 ? 10.760 5.810 -15.509 1.00 62.25 77 LEU A CA 1
ATOM 597 C C . LEU A 1 77 ? 10.285 7.268 -15.657 1.00 62.25 77 LEU A C 1
ATOM 599 O O . LEU A 1 77 ? 11.113 8.166 -15.804 1.00 62.25 77 LEU A O 1
ATOM 603 N N . ASP A 1 78 ? 8.977 7.495 -15.632 1.00 63.75 78 ASP A N 1
ATOM 604 C CA . ASP A 1 78 ? 8.297 8.759 -15.903 1.00 63.75 78 ASP A CA 1
ATOM 605 C C . ASP A 1 78 ? 7.539 9.316 -14.682 1.00 63.75 78 ASP A C 1
ATOM 607 O O . ASP A 1 78 ? 7.303 8.624 -13.699 1.00 63.75 78 ASP A O 1
ATOM 611 N N . GLU A 1 79 ? 7.210 10.614 -14.707 1.00 59.84 79 GLU A N 1
ATOM 612 C CA . GLU A 1 79 ? 6.522 11.293 -13.593 1.00 59.84 79 GLU A CA 1
ATOM 613 C C . GLU A 1 79 ? 5.033 10.919 -13.427 1.00 59.84 79 GLU A C 1
ATOM 615 O O . GLU A 1 79 ? 4.577 10.867 -12.282 1.00 59.84 79 GLU A O 1
ATOM 620 N N . PRO A 1 80 ? 4.236 10.679 -14.493 1.00 66.06 80 PRO A N 1
ATOM 621 C CA . PRO A 1 80 ? 2.871 10.188 -14.330 1.00 66.06 80 PRO A CA 1
ATOM 622 C C . PRO A 1 80 ? 2.888 8.718 -13.908 1.00 66.06 80 PRO A C 1
ATOM 624 O O . PRO A 1 80 ? 3.543 7.909 -14.548 1.00 66.06 80 PRO A O 1
ATOM 627 N N . GLU A 1 81 ? 2.130 8.370 -12.871 1.00 68.62 81 GLU A N 1
ATOM 628 C CA . GLU A 1 81 ? 1.938 6.975 -12.461 1.00 68.62 81 GLU A CA 1
ATOM 629 C C . GLU A 1 81 ? 0.641 6.396 -13.048 1.00 68.62 81 GLU A C 1
ATOM 631 O O . GLU A 1 81 ? -0.403 7.061 -13.087 1.00 68.62 81 GLU A O 1
ATOM 636 N N . GLY A 1 82 ? 0.669 5.109 -13.400 1.00 69.12 82 GLY A N 1
ATOM 637 C CA . GLY A 1 82 ? -0.461 4.303 -13.888 1.00 69.12 82 GLY A CA 1
ATOM 638 C C . GLY A 1 82 ? -1.586 4.026 -12.874 1.00 69.12 82 GLY A C 1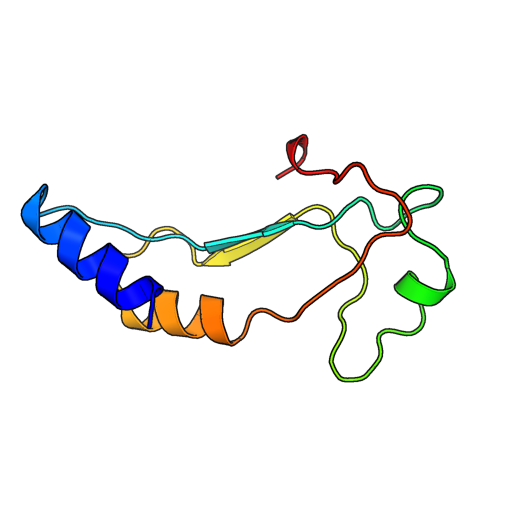
ATOM 639 O O . GLY A 1 82 ? -2.251 2.996 -12.959 1.00 69.12 82 GLY A O 1
ATOM 640 N N . SER A 1 83 ? -1.823 4.933 -11.923 1.00 75.06 83 SER A N 1
ATOM 641 C CA . SER A 1 83 ? -2.786 4.809 -10.814 1.00 75.06 83 SER A CA 1
ATOM 642 C C . SER A 1 83 ? -4.231 4.492 -11.224 1.00 75.06 83 SER A C 1
ATOM 644 O O . SER A 1 83 ? -4.967 3.916 -10.431 1.00 75.06 83 SER A O 1
ATOM 646 N N . LEU A 1 84 ? -4.649 4.841 -12.446 1.00 77.44 84 LEU A N 1
ATOM 647 C CA . LEU A 1 84 ? -6.004 4.567 -12.947 1.00 77.44 84 LEU A CA 1
ATOM 648 C C . LEU A 1 84 ? -6.246 3.098 -13.326 1.00 77.44 84 LEU A C 1
ATOM 650 O O . LEU A 1 84 ? -7.402 2.710 -13.478 1.00 77.44 84 LEU A O 1
ATOM 654 N N . ASP A 1 85 ? -5.192 2.293 -13.494 1.00 70.81 85 ASP A N 1
ATOM 655 C CA . ASP A 1 85 ? -5.332 0.849 -13.725 1.00 70.81 85 ASP A CA 1
ATOM 656 C C . ASP A 1 85 ? -5.535 0.054 -12.415 1.00 70.81 85 ASP A C 1
ATOM 658 O O . ASP A 1 85 ? -5.789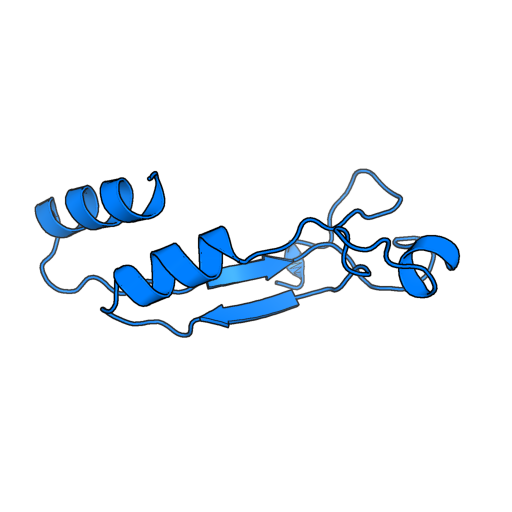 -1.154 -12.469 1.00 70.81 85 ASP A O 1
ATOM 662 N N . ALA A 1 86 ? -5.370 0.706 -11.257 1.00 72.94 86 ALA A N 1
ATOM 663 C CA . ALA A 1 86 ? -5.401 0.098 -9.926 1.00 72.94 86 ALA A CA 1
ATOM 664 C C . ALA A 1 86 ? -6.811 -0.041 -9.327 1.00 72.94 86 ALA A C 1
ATOM 666 O O . ALA A 1 86 ? -7.702 0.779 -9.644 1.00 72.94 86 ALA A O 1
#

pLDDT: mean 82.34, std 9.88, range [59.84, 96.06]

Radius of gyration: 15.62 Å; Cα contacts (8 Å, |Δi|>4): 138; chains: 1; bounding box: 36×20×40 Å